Protein AF-A0AA47BS13-F1 (afdb_monomer_lite)

Structure (mmCIF, N/CA/C/O backbone):
data_AF-A0AA47BS13-F1
#
_entry.id   AF-A0AA47BS13-F1
#
loop_
_atom_site.group_PDB
_atom_site.id
_atom_site.type_symbol
_atom_site.label_atom_id
_atom_site.label_alt_id
_atom_site.label_comp_id
_atom_site.label_asym_id
_atom_site.label_entity_id
_atom_site.label_seq_id
_atom_site.pdbx_PDB_ins_code
_atom_site.Cartn_x
_atom_site.Cartn_y
_atom_site.Cartn_z
_atom_site.occupancy
_atom_site.B_iso_or_equiv
_atom_site.auth_seq_id
_atom_site.auth_comp_id
_atom_site.auth_asym_id
_atom_site.auth_atom_id
_atom_site.pdbx_PDB_model_num
ATOM 1 N N . GLY A 1 1 ? 23.368 14.775 -23.858 1.00 51.34 1 GLY A N 1
ATOM 2 C CA . GLY A 1 1 ? 24.351 14.319 -24.856 1.00 51.34 1 GLY A CA 1
ATOM 3 C C . GLY A 1 1 ? 23.618 14.004 -26.138 1.00 51.34 1 GLY A C 1
ATOM 4 O O . GLY A 1 1 ? 22.566 13.385 -26.065 1.00 51.34 1 GLY A O 1
ATOM 5 N N . THR A 1 2 ? 24.121 14.472 -27.274 1.00 55.47 2 THR A N 1
ATOM 6 C CA . THR A 1 2 ? 23.541 14.205 -28.598 1.00 55.47 2 THR A CA 1
ATOM 7 C C . THR A 1 2 ? 24.068 12.865 -29.098 1.00 55.47 2 THR A C 1
ATOM 9 O O . THR A 1 2 ? 25.279 12.662 -29.117 1.00 55.47 2 THR A O 1
ATOM 12 N N . ILE A 1 3 ? 23.183 11.944 -29.479 1.00 62.19 3 ILE A N 1
ATOM 13 C CA . ILE A 1 3 ? 23.585 10.691 -30.129 1.00 62.19 3 ILE A CA 1
ATOM 14 C C . ILE A 1 3 ? 23.670 10.965 -31.633 1.00 62.19 3 ILE A C 1
ATOM 16 O O . ILE A 1 3 ? 22.662 11.294 -32.254 1.00 62.19 3 ILE A O 1
ATOM 20 N N . ALA A 1 4 ? 24.865 10.851 -32.213 1.00 64.69 4 ALA A N 1
ATOM 21 C CA . ALA A 1 4 ? 25.046 10.862 -33.661 1.00 64.69 4 ALA A CA 1
ATOM 22 C C . ALA A 1 4 ? 24.769 9.453 -34.206 1.00 64.69 4 ALA A C 1
A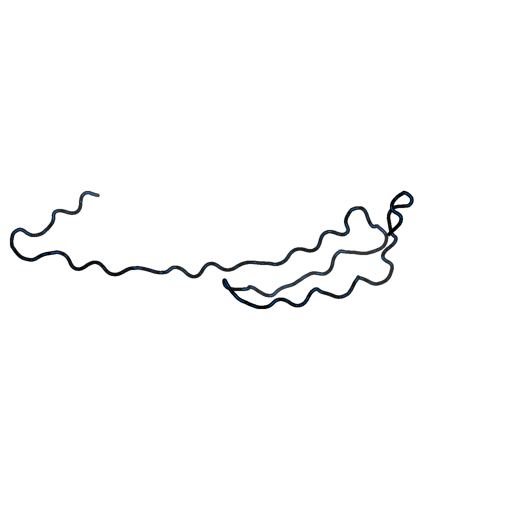TOM 24 O O . ALA A 1 4 ? 25.423 8.491 -33.805 1.00 64.69 4 ALA A O 1
ATOM 25 N N . MET A 1 5 ? 23.781 9.323 -35.093 1.00 67.75 5 MET A N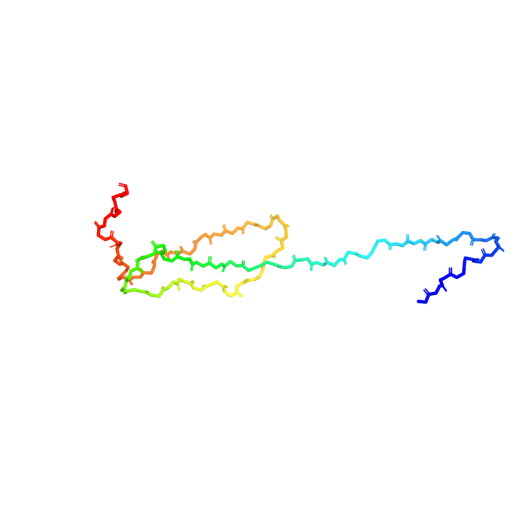 1
ATOM 26 C CA . MET A 1 5 ? 23.486 8.058 -35.772 1.00 67.75 5 MET A CA 1
ATOM 27 C C . MET A 1 5 ? 24.625 7.734 -36.759 1.00 67.75 5 MET A C 1
ATOM 29 O O . MET A 1 5 ? 24.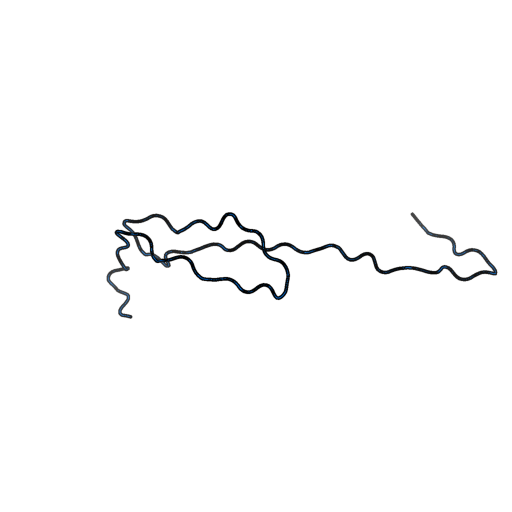996 8.620 -37.534 1.00 67.75 5 MET A O 1
ATOM 33 N N . PRO A 1 6 ? 25.182 6.509 -36.779 1.00 69.62 6 PRO A N 1
ATOM 34 C CA . PRO A 1 6 ? 26.214 6.149 -37.746 1.00 69.62 6 PRO A CA 1
ATOM 35 C C . PRO A 1 6 ? 25.639 6.154 -39.170 1.00 69.62 6 PRO A C 1
ATOM 37 O O . PRO A 1 6 ? 24.627 5.517 -39.465 1.00 69.62 6 PRO A O 1
ATOM 40 N N . SER A 1 7 ? 26.287 6.896 -40.068 1.00 64.75 7 SER A N 1
ATOM 41 C CA . SER A 1 7 ? 25.913 6.992 -41.478 1.00 64.75 7 SER A CA 1
ATOM 42 C C . SER A 1 7 ? 26.133 5.644 -42.174 1.00 64.75 7 SER A C 1
ATOM 44 O O . SER A 1 7 ? 27.266 5.296 -42.499 1.00 64.75 7 SER A O 1
ATOM 46 N N . GLY A 1 8 ? 25.063 4.880 -42.396 1.00 66.62 8 GLY A N 1
ATOM 47 C CA . GLY A 1 8 ? 25.086 3.692 -43.262 1.00 66.62 8 GLY A CA 1
ATOM 48 C C . GLY A 1 8 ? 24.612 2.385 -42.627 1.00 66.62 8 GLY A C 1
ATOM 49 O O . GLY A 1 8 ? 24.409 1.415 -43.348 1.00 66.62 8 GLY A O 1
ATOM 50 N N . GLY A 1 9 ? 24.369 2.351 -41.316 1.00 69.38 9 GLY A N 1
ATOM 51 C CA . GLY A 1 9 ? 23.791 1.190 -40.636 1.00 69.38 9 GLY A CA 1
ATOM 52 C C . GLY A 1 9 ? 22.865 1.662 -39.527 1.00 69.38 9 GLY A C 1
ATOM 53 O O . GLY A 1 9 ? 23.327 2.268 -38.567 1.00 69.38 9 GLY A O 1
ATOM 54 N N . GLY A 1 10 ? 21.557 1.454 -39.689 1.00 73.00 10 GLY A N 1
ATOM 55 C CA . GLY A 1 10 ? 20.549 1.933 -38.741 1.00 73.00 10 GLY A CA 1
ATOM 56 C C . GLY A 1 10 ? 20.823 1.493 -37.297 1.00 73.00 10 GLY A C 1
ATOM 57 O O . GLY A 1 10 ? 21.351 0.412 -37.047 1.00 73.00 10 GLY A O 1
ATOM 58 N N . LEU A 1 11 ? 20.449 2.338 -36.336 1.00 76.19 11 LEU A N 1
ATOM 59 C CA . LEU A 1 11 ? 20.537 2.025 -34.911 1.00 76.19 11 LEU A CA 1
ATOM 60 C C . LEU A 1 11 ? 19.334 1.168 -34.492 1.00 76.19 11 LEU A C 1
ATOM 62 O O . LEU A 1 11 ? 18.195 1.628 -34.564 1.00 76.19 11 LEU A O 1
ATOM 66 N N . ILE A 1 12 ? 19.580 -0.058 -34.024 1.00 76.88 12 ILE A N 1
ATOM 67 C CA . ILE A 1 12 ? 18.535 -0.903 -33.428 1.00 76.88 12 ILE A CA 1
ATOM 68 C C . ILE A 1 12 ? 18.412 -0.539 -31.950 1.00 76.88 12 ILE A C 1
ATOM 70 O O . ILE A 1 12 ? 19.342 -0.737 -31.167 1.00 76.88 12 ILE A O 1
ATOM 74 N N . LEU A 1 13 ? 17.255 -0.003 -31.571 1.00 81.38 13 LEU A N 1
ATOM 75 C CA . LEU A 1 13 ? 16.909 0.294 -30.187 1.00 81.38 13 LEU A CA 1
ATOM 76 C C . LEU A 1 13 ? 15.989 -0.793 -29.639 1.00 81.38 13 LEU A C 1
ATOM 78 O O . LEU A 1 13 ? 15.073 -1.247 -30.321 1.00 81.38 13 LEU A O 1
ATOM 82 N N . TYR A 1 14 ? 16.204 -1.153 -28.378 1.00 85.88 14 TYR A N 1
ATOM 83 C CA . TYR A 1 14 ? 15.323 -2.042 -27.631 1.00 85.88 14 TYR A CA 1
ATOM 84 C C . TYR A 1 14 ? 14.594 -1.258 -26.548 1.00 85.88 14 TYR A C 1
ATOM 86 O O . TYR A 1 14 ? 15.153 -0.344 -25.935 1.00 85.88 14 TYR A O 1
ATOM 94 N N . ALA A 1 15 ? 13.345 -1.636 -26.291 1.00 84.75 15 ALA A N 1
ATOM 95 C CA . ALA A 1 15 ? 12.611 -1.111 -25.154 1.00 84.75 15 ALA A CA 1
ATOM 96 C C . ALA A 1 15 ? 13.266 -1.589 -23.851 1.00 84.75 15 ALA A C 1
ATOM 98 O O . ALA A 1 15 ? 13.483 -2.786 -23.655 1.00 84.75 15 ALA A O 1
ATOM 99 N N . LYS A 1 16 ? 13.558 -0.647 -22.949 1.00 84.06 16 LYS A N 1
ATOM 100 C CA . LYS A 1 16 ? 13.945 -0.947 -21.570 1.00 84.06 16 LYS A CA 1
ATOM 101 C C . LYS A 1 16 ? 12.722 -0.782 -20.680 1.00 84.06 16 LYS A C 1
ATOM 103 O O . LYS A 1 16 ? 12.352 0.337 -20.32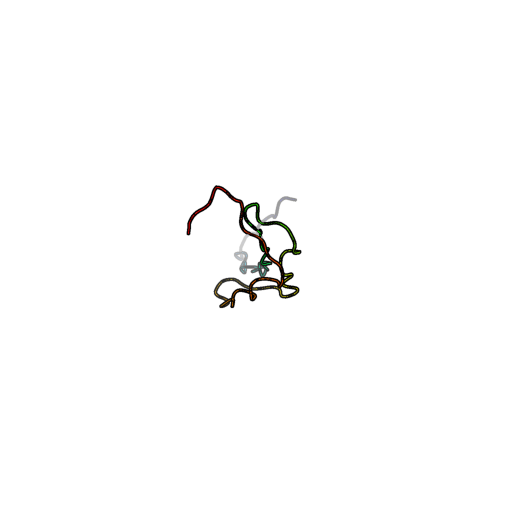9 1.00 84.06 16 LYS A O 1
ATOM 108 N N . TRP A 1 17 ? 12.111 -1.897 -20.316 1.00 81.38 17 TRP A N 1
ATOM 109 C CA . TRP A 1 17 ? 11.022 -1.905 -19.350 1.00 81.38 17 TRP A CA 1
ATOM 110 C C . TRP A 1 17 ? 11.598 -1.779 -17.940 1.00 81.38 17 TRP A C 1
ATOM 112 O O . TRP A 1 17 ? 12.595 -2.418 -17.606 1.00 81.38 17 TRP A O 1
ATOM 122 N N . VAL A 1 18 ? 11.003 -0.901 -17.139 1.00 82.06 18 VAL A N 1
ATOM 123 C CA . VAL A 1 18 ? 11.290 -0.784 -15.709 1.00 82.06 18 VAL A CA 1
ATOM 124 C C . VAL A 1 18 ? 10.034 -1.222 -14.986 1.00 82.06 18 VAL A C 1
ATOM 126 O O . VAL A 1 18 ? 8.966 -0.648 -15.218 1.00 82.06 18 VAL A O 1
ATOM 129 N N . ASP A 1 19 ? 10.168 -2.225 -14.127 1.00 80.88 19 ASP A N 1
ATOM 130 C CA . ASP A 1 19 ? 9.047 -2.705 -13.334 1.00 80.88 19 ASP A CA 1
ATOM 131 C C . ASP A 1 19 ? 8.577 -1.604 -12.387 1.00 80.88 19 ASP A C 1
ATOM 133 O O . ASP A 1 19 ? 9.355 -1.010 -11.637 1.00 80.88 19 ASP A O 1
ATOM 137 N N . ARG A 1 20 ? 7.277 -1.312 -12.443 1.00 86.88 20 ARG A N 1
ATOM 138 C CA . ARG A 1 20 ? 6.625 -0.433 -11.476 1.00 86.88 20 ARG A CA 1
ATOM 139 C C . ARG A 1 20 ? 6.064 -1.284 -10.356 1.00 86.88 20 ARG A C 1
ATOM 141 O O . ARG A 1 20 ? 5.223 -2.151 -10.598 1.00 86.88 20 ARG A O 1
ATOM 148 N N . THR A 1 21 ? 6.526 -1.001 -9.148 1.00 92.25 21 THR A N 1
ATOM 149 C CA . THR A 1 21 ? 6.002 -1.587 -7.923 1.00 92.25 21 THR A CA 1
ATOM 150 C C . THR A 1 21 ? 5.026 -0.626 -7.253 1.00 92.25 21 THR A C 1
ATOM 152 O O . THR A 1 21 ? 5.149 0.596 -7.355 1.00 92.25 21 THR A O 1
ATOM 155 N N . TYR A 1 22 ? 4.033 -1.197 -6.584 1.00 92.31 22 TYR A N 1
ATOM 156 C CA . TYR A 1 22 ? 2.963 -0.492 -5.893 1.00 92.31 22 TYR A CA 1
ATOM 157 C C . TYR A 1 22 ? 2.837 -1.022 -4.468 1.00 92.31 22 TYR A C 1
ATOM 159 O O . TYR A 1 22 ? 3.059 -2.208 -4.221 1.00 92.31 22 TYR A O 1
ATOM 167 N N . THR A 1 23 ? 2.452 -0.149 -3.544 1.00 94.81 23 THR A N 1
ATOM 168 C CA . THR A 1 23 ? 2.129 -0.497 -2.156 1.00 94.81 23 THR A CA 1
ATOM 169 C C . THR A 1 23 ? 0.658 -0.217 -1.877 1.00 94.81 23 THR A C 1
ATOM 171 O O . THR A 1 23 ? 0.020 0.581 -2.570 1.00 94.81 23 THR A O 1
ATOM 174 N N . VAL A 1 24 ? 0.111 -0.887 -0.864 1.00 93.81 24 VAL A N 1
ATOM 175 C CA . VAL A 1 24 ? -1.283 -0.732 -0.438 1.00 93.81 24 VAL A CA 1
ATOM 176 C C . VAL A 1 24 ? -1.299 -0.060 0.924 1.00 93.81 24 VAL A C 1
ATOM 178 O O . VAL A 1 24 ? -0.646 -0.512 1.859 1.00 93.81 24 VAL A O 1
ATOM 181 N N . THR A 1 25 ? -2.048 1.033 1.037 1.00 94.19 25 THR A N 1
ATOM 182 C CA . THR A 1 25 ? -2.211 1.772 2.290 1.00 94.19 25 THR A CA 1
ATOM 183 C C . THR A 1 25 ? -3.670 1.763 2.718 1.00 94.19 25 THR A C 1
ATOM 185 O O . THR A 1 25 ? -4.581 1.924 1.904 1.00 94.19 25 THR A O 1
ATOM 188 N N . TYR A 1 26 ? -3.897 1.568 4.017 1.00 93.19 26 TYR A N 1
ATOM 189 C CA . TYR A 1 26 ? -5.235 1.530 4.596 1.00 93.19 26 TYR A CA 1
ATOM 190 C C . TYR A 1 26 ? -5.535 2.839 5.323 1.00 93.19 26 TYR A C 1
ATOM 192 O O . TYR A 1 26 ? -4.738 3.324 6.124 1.00 93.19 26 TYR A O 1
ATOM 200 N N . ASN A 1 27 ? -6.711 3.405 5.055 1.00 92.06 27 ASN A N 1
ATOM 201 C CA . ASN A 1 27 ? -7.226 4.585 5.739 1.00 92.06 27 ASN A CA 1
ATOM 202 C C . ASN A 1 27 ? -8.457 4.191 6.565 1.00 92.06 27 ASN A C 1
ATOM 204 O O . ASN A 1 27 ? -9.387 3.580 6.041 1.00 92.06 27 ASN A O 1
ATOM 208 N N . LEU A 1 28 ? -8.479 4.562 7.849 1.00 90.69 28 LEU A N 1
ATOM 209 C CA . LEU A 1 28 ? -9.604 4.281 8.752 1.00 90.69 28 LEU A CA 1
ATOM 210 C C . LEU A 1 28 ? -10.844 5.160 8.496 1.00 90.69 28 LEU A C 1
ATOM 212 O O . LEU A 1 28 ? -11.864 4.993 9.158 1.00 90.69 28 LEU A O 1
ATOM 216 N N . ASN A 1 29 ? -10.782 6.106 7.556 1.00 90.50 29 ASN A N 1
ATOM 217 C CA . ASN A 1 29 ? -11.875 6.989 7.134 1.00 90.50 29 ASN A CA 1
ATOM 218 C C . ASN A 1 29 ? -12.545 7.771 8.281 1.00 90.50 29 ASN A C 1
ATOM 220 O O . ASN A 1 29 ? -13.755 8.037 8.256 1.00 90.50 29 ASN A O 1
ATOM 224 N N . GLY A 1 30 ? -11.733 8.167 9.264 1.00 89.19 30 GLY A N 1
ATOM 225 C CA . GLY A 1 30 ? -12.148 8.873 10.478 1.00 89.19 30 GLY A CA 1
ATOM 226 C C . GLY A 1 30 ? -12.463 7.959 11.665 1.00 89.19 30 GLY A C 1
ATOM 227 O O . GLY A 1 30 ? -12.791 8.470 12.731 1.00 89.19 30 GLY A O 1
ATOM 228 N N . GLY A 1 31 ? -12.385 6.635 11.497 1.00 88.88 31 GLY A N 1
ATOM 229 C CA . GLY A 1 31 ? -12.493 5.688 12.604 1.00 88.88 31 GLY A CA 1
ATOM 230 C C . GLY A 1 31 ? -11.348 5.843 13.607 1.00 88.88 31 GLY A C 1
ATOM 231 O O . GLY A 1 31 ? -10.230 6.213 13.244 1.00 88.88 31 GLY A O 1
ATOM 232 N N . THR A 1 32 ? -11.639 5.564 14.874 1.00 90.56 32 THR A N 1
ATOM 233 C CA . THR A 1 32 ? -10.715 5.711 16.009 1.00 90.56 32 THR A CA 1
ATOM 234 C C . THR A 1 32 ? -10.612 4.404 16.800 1.00 90.56 32 THR A C 1
ATOM 236 O O . THR A 1 32 ? -11.242 3.406 16.452 1.00 90.56 32 THR A O 1
ATOM 239 N N . GLY A 1 33 ? -9.786 4.375 17.851 1.00 87.62 33 GLY A N 1
ATOM 240 C CA . GLY A 1 33 ? -9.675 3.220 18.757 1.00 87.62 33 GLY A CA 1
ATOM 241 C C . GLY A 1 33 ? -8.826 2.056 18.233 1.00 87.62 33 GLY A C 1
ATOM 242 O O . GLY A 1 33 ? -8.611 1.090 18.957 1.00 87.62 33 GLY A O 1
ATOM 243 N N . ALA A 1 34 ? -8.299 2.164 17.012 1.00 91.81 34 ALA A N 1
ATOM 244 C CA . ALA A 1 34 ? -7.405 1.183 16.415 1.00 91.81 34 ALA A CA 1
ATOM 245 C C . ALA A 1 34 ? -6.405 1.846 15.455 1.00 91.81 34 ALA A C 1
ATOM 247 O O . ALA A 1 34 ? -6.600 2.982 15.021 1.00 91.81 34 ALA A O 1
ATOM 248 N N . THR A 1 35 ? -5.352 1.112 15.100 1.00 92.56 35 THR A N 1
ATOM 249 C CA . THR A 1 35 ? -4.391 1.499 14.058 1.00 92.56 35 THR A CA 1
ATOM 250 C C . THR A 1 35 ? -4.788 0.853 12.736 1.00 92.56 35 THR A C 1
ATOM 252 O O . THR A 1 35 ? -5.246 -0.291 12.721 1.00 92.56 35 THR A O 1
ATOM 255 N N . ALA A 1 36 ? -4.622 1.571 11.622 1.00 92.88 36 ALA A N 1
ATOM 256 C CA . ALA A 1 36 ? -4.855 0.999 10.299 1.00 92.88 36 ALA A CA 1
ATOM 257 C C . ALA A 1 36 ? -3.934 -0.217 10.069 1.00 92.88 36 ALA A C 1
ATOM 259 O O . ALA A 1 36 ? -2.782 -0.183 10.509 1.00 92.88 36 ALA A O 1
ATOM 260 N N . PRO A 1 37 ? -4.407 -1.278 9.392 1.00 93.38 37 PRO A N 1
ATOM 261 C CA . PRO A 1 37 ? -3.550 -2.394 9.016 1.00 93.38 37 PRO A CA 1
ATOM 262 C C . PRO A 1 37 ? -2.370 -1.936 8.154 1.00 93.38 37 PRO A C 1
ATOM 264 O O . PRO A 1 37 ? -2.500 -1.004 7.357 1.00 93.38 37 PRO A O 1
ATOM 267 N N . THR A 1 38 ? -1.246 -2.636 8.278 1.00 93.44 38 THR A N 1
ATOM 268 C CA . THR A 1 38 ? -0.082 -2.465 7.403 1.00 93.44 38 THR A CA 1
ATOM 269 C C . THR A 1 38 ? -0.025 -3.623 6.413 1.00 93.44 38 THR A C 1
ATOM 271 O O . THR A 1 38 ? -0.299 -4.765 6.783 1.00 93.44 38 THR A O 1
ATOM 274 N N . ASP A 1 39 ? 0.325 -3.330 5.162 1.00 94.38 39 ASP A N 1
ATOM 275 C CA . ASP A 1 39 ? 0.683 -4.334 4.160 1.00 94.38 39 ASP A CA 1
ATOM 276 C C . ASP A 1 39 ? 2.129 -4.090 3.722 1.00 94.38 39 ASP A C 1
ATOM 278 O O . ASP A 1 39 ? 2.428 -3.094 3.062 1.00 94.38 39 ASP A O 1
ATOM 282 N N . ASP A 1 40 ? 3.020 -4.992 4.133 1.00 92.88 40 ASP A N 1
ATOM 283 C CA . ASP A 1 40 ? 4.457 -4.912 3.855 1.00 92.88 40 ASP A CA 1
ATOM 284 C C . ASP A 1 40 ? 4.825 -5.466 2.464 1.00 92.88 40 ASP A C 1
ATOM 286 O O . ASP A 1 40 ? 5.999 -5.492 2.085 1.00 92.88 40 ASP A O 1
ATOM 290 N N . ASN A 1 41 ? 3.839 -5.920 1.680 1.00 92.75 41 ASN A N 1
ATOM 291 C CA . ASN A 1 41 ? 4.072 -6.451 0.342 1.00 92.75 41 ASN A CA 1
ATOM 292 C C . ASN A 1 41 ? 4.188 -5.346 -0.714 1.00 92.75 41 ASN A C 1
ATOM 294 O O . ASN A 1 41 ? 3.641 -4.246 -0.601 1.00 92.75 41 ASN A O 1
ATOM 298 N N . THR A 1 42 ? 4.863 -5.690 -1.811 1.00 92.19 42 THR A N 1
ATOM 299 C CA . THR A 1 42 ? 4.897 -4.875 -3.029 1.00 92.19 42 THR A CA 1
ATOM 300 C C . THR A 1 42 ? 4.247 -5.632 -4.177 1.00 92.19 42 THR A C 1
ATOM 302 O O . THR A 1 42 ? 4.421 -6.840 -4.328 1.00 92.19 42 THR A O 1
ATOM 305 N N . TYR A 1 43 ? 3.481 -4.910 -4.989 1.00 92.88 43 TYR A N 1
ATOM 306 C CA . TYR A 1 43 ? 2.682 -5.470 -6.071 1.00 92.88 43 TYR A CA 1
ATOM 307 C C . TYR A 1 43 ? 3.132 -4.927 -7.419 1.00 92.88 43 TYR A C 1
ATOM 309 O O . TYR A 1 43 ? 3.541 -3.773 -7.536 1.00 92.88 43 TYR A O 1
ATOM 317 N N . THR A 1 44 ? 3.018 -5.747 -8.455 1.00 92.62 44 THR A N 1
ATOM 318 C CA . THR A 1 44 ? 3.191 -5.333 -9.849 1.00 92.62 44 THR A CA 1
ATOM 319 C C . THR A 1 44 ? 1.835 -5.068 -10.501 1.00 92.62 44 THR A C 1
ATOM 321 O O . THR A 1 44 ? 0.776 -5.410 -9.967 1.00 92.62 44 THR A O 1
ATOM 324 N N . SER A 1 45 ? 1.848 -4.429 -11.671 1.00 87.25 45 SER A N 1
ATOM 325 C CA . SER A 1 45 ? 0.620 -4.200 -12.436 1.00 87.25 45 SER A CA 1
ATOM 326 C C . SER A 1 45 ? -0.079 -5.527 -12.766 1.00 87.25 45 SER A C 1
ATOM 328 O O . SER A 1 45 ? 0.559 -6.467 -13.234 1.00 87.25 45 SER A O 1
ATOM 330 N N . GLY A 1 46 ? -1.387 -5.602 -12.509 1.00 88.69 46 GLY A N 1
ATOM 331 C CA . GLY A 1 46 ? -2.194 -6.808 -12.730 1.00 88.69 46 GLY A CA 1
ATOM 332 C C . GLY A 1 46 ? -2.181 -7.821 -11.579 1.00 88.69 46 GLY A C 1
ATOM 333 O O . GLY A 1 46 ? -2.896 -8.819 -11.653 1.00 88.69 46 GLY A O 1
ATOM 334 N N . ALA A 1 47 ? -1.425 -7.576 -10.504 1.00 92.38 47 ALA A N 1
ATOM 335 C CA . ALA A 1 47 ? -1.471 -8.421 -9.316 1.00 92.38 47 ALA A CA 1
ATOM 336 C C . ALA A 1 47 ? -2.840 -8.336 -8.614 1.00 92.38 47 ALA A C 1
ATOM 338 O O . ALA A 1 47 ? -3.451 -7.271 -8.521 1.00 92.38 47 ALA A O 1
ATOM 339 N N . SER A 1 48 ? -3.314 -9.469 -8.090 1.00 93.38 48 SER A N 1
ATOM 340 C CA . SER A 1 48 ? -4.506 -9.516 -7.236 1.00 93.38 48 SER A CA 1
ATOM 341 C C . SER A 1 48 ? -4.122 -9.265 -5.781 1.00 93.38 48 SER A C 1
ATOM 343 O O . SER A 1 48 ? -3.223 -9.921 -5.259 1.00 93.38 48 SER A O 1
ATOM 345 N N . VAL A 1 49 ? -4.836 -8.357 -5.117 1.00 92.75 49 VAL A N 1
ATOM 346 C CA . VAL A 1 49 ? -4.629 -8.002 -3.706 1.00 92.75 49 VAL A CA 1
ATOM 347 C C . VAL A 1 49 ? -5.834 -8.456 -2.889 1.00 92.75 49 VAL A C 1
ATOM 349 O O . VAL A 1 49 ? -6.978 -8.280 -3.311 1.00 92.75 49 VAL A O 1
ATOM 352 N N . ARG A 1 50 ? -5.593 -9.018 -1.701 1.00 93.25 50 ARG A N 1
ATOM 353 C CA . ARG A 1 50 ? -6.642 -9.247 -0.698 1.00 93.25 50 ARG A CA 1
ATOM 354 C C . ARG A 1 50 ? -6.596 -8.130 0.335 1.00 93.25 50 ARG A C 1
ATOM 356 O O . ARG A 1 50 ? -5.537 -7.853 0.884 1.00 93.25 50 ARG A O 1
ATOM 363 N N . ALA A 1 51 ? -7.745 -7.518 0.606 1.00 91.56 51 ALA A N 1
ATOM 364 C CA . ALA A 1 51 ? -7.845 -6.512 1.653 1.00 91.56 51 ALA A CA 1
ATOM 365 C C . ALA A 1 51 ? -7.547 -7.130 3.027 1.00 91.56 51 ALA A C 1
ATOM 367 O O . ALA A 1 51 ? -8.014 -8.232 3.336 1.00 91.56 51 ALA A O 1
ATOM 368 N N . ALA A 1 52 ? -6.790 -6.404 3.846 1.00 91.75 52 ALA A N 1
ATOM 369 C CA . ALA A 1 52 ? -6.562 -6.759 5.236 1.00 91.75 52 ALA A CA 1
ATOM 370 C C . ALA A 1 52 ? -7.880 -6.751 6.026 1.00 91.75 52 ALA A C 1
ATOM 372 O O . ALA A 1 52 ? -8.812 -6.000 5.723 1.00 91.75 52 ALA A O 1
ATOM 373 N N . ALA A 1 53 ? -7.946 -7.584 7.064 1.00 90.94 53 ALA A N 1
ATOM 374 C CA . ALA A 1 53 ? -9.063 -7.561 7.998 1.00 90.94 53 ALA A CA 1
ATOM 375 C C . ALA A 1 53 ? -9.116 -6.221 8.749 1.00 90.94 53 ALA A C 1
ATOM 377 O O . ALA A 1 53 ? -8.089 -5.578 8.981 1.00 90.94 53 ALA A O 1
ATOM 378 N N . ALA A 1 54 ? -10.319 -5.819 9.161 1.00 88.88 54 ALA A N 1
ATOM 379 C CA . ALA A 1 54 ? -10.477 -4.654 10.018 1.00 88.88 54 ALA A CA 1
ATOM 380 C C . ALA A 1 54 ? -9.726 -4.870 11.347 1.00 88.88 54 ALA A C 1
ATOM 382 O O . ALA A 1 54 ? -9.787 -5.969 11.911 1.00 88.88 54 ALA A O 1
ATOM 383 N N . PRO A 1 55 ? -9.025 -3.847 11.860 1.00 89.31 55 PRO A N 1
ATOM 384 C CA . PRO A 1 55 ? -8.301 -3.972 13.111 1.00 89.31 55 PRO A CA 1
ATOM 385 C C . PRO A 1 55 ? -9.281 -4.095 14.283 1.00 89.31 55 PRO A C 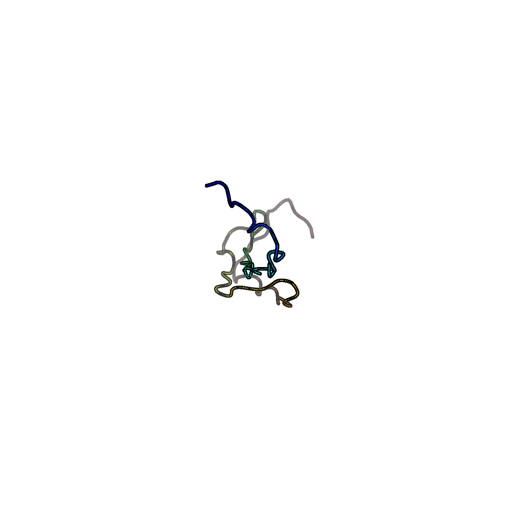1
ATOM 387 O O . PRO A 1 55 ? -10.364 -3.501 14.289 1.00 89.31 55 PRO A O 1
ATOM 390 N N . ALA A 1 56 ? -8.896 -4.872 15.294 1.00 91.12 56 ALA A N 1
ATOM 391 C CA . ALA A 1 56 ? -9.691 -5.0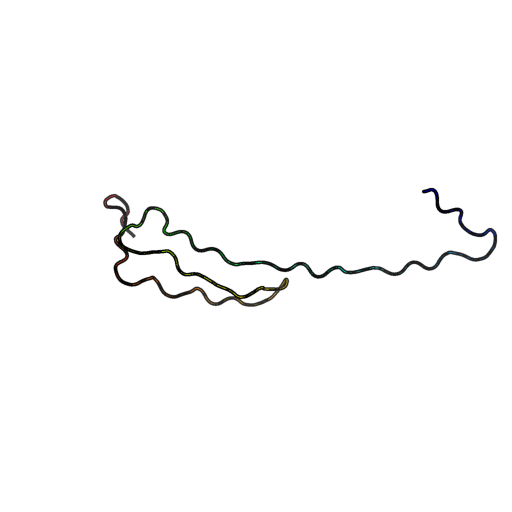17 16.506 1.00 91.12 56 ALA A CA 1
ATOM 392 C C . ALA A 1 56 ? -9.821 -3.668 17.237 1.00 91.12 56 ALA A C 1
ATOM 394 O O . ALA A 1 56 ? -8.864 -2.901 17.304 1.00 91.12 56 ALA A O 1
ATOM 395 N N . GLY A 1 57 ? -11.003 -3.391 17.795 1.00 88.44 57 GLY A N 1
ATOM 396 C CA . GLY A 1 57 ? -11.266 -2.154 18.544 1.00 88.44 57 GLY A CA 1
ATOM 397 C C . GLY A 1 57 ? -11.607 -0.933 17.685 1.00 88.44 57 GLY A C 1
ATOM 398 O O . GLY A 1 57 ? -11.773 0.161 18.225 1.00 88.44 57 GLY A O 1
ATOM 399 N N . LEU A 1 58 ? -11.749 -1.099 16.364 1.00 90.38 58 LEU A N 1
ATOM 400 C CA . LEU A 1 58 ? -12.144 -0.006 15.482 1.00 90.38 58 LEU A CA 1
ATOM 401 C C . LEU A 1 58 ? -13.527 0.538 15.864 1.00 90.38 58 LEU A C 1
ATOM 403 O O . LEU A 1 58 ? -14.527 -0.178 15.828 1.00 90.38 58 LEU A O 1
ATOM 407 N N . THR A 1 59 ? -13.576 1.828 16.178 1.00 91.12 59 THR A N 1
ATOM 408 C CA . THR A 1 59 ? -14.806 2.570 16.459 1.00 91.12 59 THR A CA 1
ATOM 409 C C . THR A 1 59 ? -15.131 3.463 15.267 1.00 91.12 59 THR A C 1
ATOM 411 O O . THR A 1 59 ? -14.306 4.277 14.845 1.00 91.12 59 THR A O 1
ATOM 414 N N . ALA A 1 60 ? -16.326 3.299 14.698 1.00 85.56 60 ALA A N 1
ATOM 415 C CA . ALA A 1 60 ? -16.779 4.113 13.576 1.00 85.56 60 ALA A CA 1
ATOM 416 C C . ALA A 1 60 ? -17.068 5.564 14.015 1.00 85.56 60 ALA A C 1
ATOM 418 O O . ALA A 1 60 ? -17.469 5.787 15.160 1.00 85.56 60 ALA A O 1
ATOM 419 N N . PRO A 1 61 ? -16.913 6.558 13.122 1.00 84.06 61 PRO A N 1
ATOM 420 C CA . PRO A 1 61 ? -17.344 7.924 13.408 1.00 84.06 61 PRO A CA 1
ATOM 421 C C . PRO A 1 61 ? -18.848 7.966 13.708 1.00 84.06 61 PRO A C 1
ATOM 423 O O . PRO A 1 61 ? -19.633 7.388 12.958 1.00 84.06 61 PRO A O 1
ATOM 426 N N . ALA A 1 62 ? -19.246 8.684 14.761 1.00 77.56 62 ALA A N 1
ATOM 427 C CA . ALA A 1 62 ? -20.620 8.698 15.279 1.00 77.56 62 ALA A CA 1
ATOM 428 C C . ALA A 1 62 ? -21.694 9.084 14.238 1.00 77.56 62 ALA A C 1
ATOM 430 O O . ALA A 1 62 ? -22.816 8.584 14.298 1.00 77.56 62 ALA A O 1
ATOM 431 N N . ASP A 1 63 ? -21.337 9.916 13.257 1.00 75.62 63 ASP A N 1
ATOM 432 C CA . ASP A 1 63 ? -22.273 10.443 12.255 1.00 75.62 63 ASP A CA 1
ATOM 433 C C . ASP A 1 63 ? -22.302 9.641 10.944 1.00 75.62 63 ASP A C 1
ATOM 435 O O . ASP A 1 63 ? -22.997 10.014 9.998 1.00 75.62 63 ASP A O 1
ATOM 439 N N . LYS A 1 64 ? -21.556 8.530 10.852 1.00 63.41 64 LYS A N 1
ATOM 440 C CA . LYS A 1 64 ? -21.564 7.659 9.669 1.00 63.41 64 LYS A CA 1
ATOM 441 C C . LYS A 1 64 ? -22.390 6.404 9.942 1.00 63.41 64 LYS A C 1
ATOM 443 O O . LYS A 1 64 ? -21.942 5.492 10.630 1.00 63.41 64 LYS A O 1
ATOM 448 N N . ARG A 1 65 ? -23.602 6.355 9.380 1.00 60.59 65 ARG A N 1
ATOM 449 C CA . ARG A 1 65 ? -24.385 5.115 9.256 1.00 60.59 65 ARG A CA 1
ATOM 450 C C . ARG A 1 65 ? -23.953 4.393 7.978 1.00 60.59 65 ARG A C 1
ATOM 452 O O . ARG A 1 65 ? -23.901 5.030 6.928 1.00 60.59 65 ARG A O 1
ATOM 459 N N . PHE A 1 66 ? -23.601 3.116 8.101 1.00 61.06 66 PHE A N 1
ATOM 460 C CA . PHE A 1 66 ? -23.322 2.224 6.972 1.00 61.06 66 PHE A CA 1
ATOM 461 C C . PHE A 1 66 ? -24.619 1.652 6.401 1.00 61.06 66 PHE A C 1
ATOM 463 O O . PHE A 1 66 ? -25.563 1.454 7.203 1.00 61.06 66 PHE A O 1
#

Sequence (66 aa):
GTIAMPSGGGLILYAKWVDRTYTVTYNLNGGTGATAPTDDNTYTSGASVRAAAAPAGLTAPADKRF

Secondary structure (DSSP, 8-state):
-PPPPPTTS---------PPEE--B---TT-BSSPPPB----EETT---PPPPPPTT-B--TT---

Radius of gyration: 23.85 Å; chains: 1; bounding box: 51×24×62 Å

pLDDT: mean 84.03, std 11.26, range [51.34, 94.81]

Foldseek 3Di:
DDDDADPPDGDDDDDDDDWDKDADDDDLVPWDQDDGDHDPDIDTPPDDDDDDDDGPRTDDDPPDDD